Protein AF-R0CAE2-F1 (afdb_monomer_lite)

Organism: NCBI:txid999406

Radius of gyration: 15.69 Å; chains: 1; bounding box: 34×24×44 Å

Foldseek 3Di:
DDDDDDLVRLVVLLVVLVVLLVVLVVVLVVCVVPDDPVCLVPDPVNVVSVVVNVVSVVVNVVSVVVNVVVVD

Sequence (72 aa):
MNIELTERELRYLNRVVNVRLDELIERCARIRRIRSLEDIITSERFSIAESEIKVMKGVHDKIADALSDCNM

pLDDT: mean 89.28, std 8.54, range [46.84, 96.38]

Structure (mmCIF, N/CA/C/O backbone):
data_AF-R0CAE2-F1
#
_entry.id   AF-R0CAE2-F1
#
loop_
_atom_site.group_PDB
_atom_site.id
_atom_site.type_symbol
_atom_site.label_atom_id
_atom_site.label_alt_id
_atom_site.label_comp_id
_atom_site.label_asym_id
_atom_site.label_entity_id
_atom_site.label_seq_id
_atom_site.pdbx_PDB_ins_code
_atom_site.Cartn_x
_atom_site.Cartn_y
_atom_site.Cartn_z
_atom_site.occupancy
_atom_site.B_iso_or_equiv
_atom_site.auth_seq_id
_atom_site.auth_comp_id
_atom_site.auth_asym_id
_atom_site.auth_atom_id
_atom_site.pdbx_PDB_model_num
ATOM 1 N N . MET A 1 1 ? 7.329 16.420 -14.949 1.00 46.84 1 MET A N 1
ATOM 2 C CA . MET A 1 1 ? 8.627 15.729 -14.824 1.00 46.84 1 MET A CA 1
ATOM 3 C C . MET A 1 1 ? 8.314 14.249 -14.758 1.00 46.84 1 MET A C 1
ATOM 5 O O . MET A 1 1 ? 7.714 13.836 -13.775 1.00 46.84 1 MET A O 1
ATOM 9 N N . ASN A 1 2 ? 8.604 13.496 -15.818 1.00 70.88 2 ASN A N 1
ATOM 10 C CA . ASN A 1 2 ? 8.456 12.042 -15.791 1.00 70.88 2 ASN A CA 1
ATOM 11 C C . ASN A 1 2 ? 9.760 11.481 -15.232 1.00 70.88 2 ASN A C 1
ATOM 13 O O . ASN A 1 2 ? 10.830 11.803 -15.740 1.00 70.88 2 ASN A O 1
ATOM 17 N N . ILE A 1 3 ? 9.667 10.740 -14.133 1.00 72.56 3 ILE A N 1
ATOM 18 C CA . ILE A 1 3 ? 10.811 10.026 -13.575 1.00 72.56 3 ILE A CA 1
ATOM 19 C C . ILE A 1 3 ? 10.854 8.688 -14.304 1.00 72.56 3 ILE A C 1
ATOM 21 O O . ILE A 1 3 ? 9.936 7.885 -14.156 1.00 72.56 3 ILE A O 1
ATOM 25 N N . GLU A 1 4 ? 11.891 8.475 -15.104 1.00 80.62 4 GLU A N 1
ATOM 26 C CA . GLU A 1 4 ? 12.191 7.165 -15.674 1.00 80.62 4 GLU A CA 1
ATOM 27 C C . GLU A 1 4 ? 13.057 6.404 -14.673 1.00 80.62 4 GLU A C 1
ATOM 29 O O . GLU A 1 4 ? 14.118 6.878 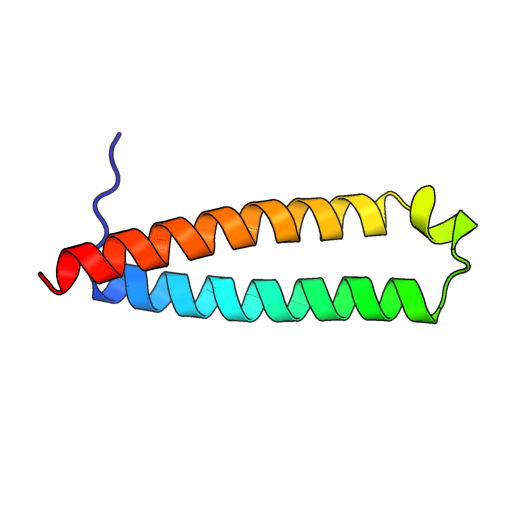-14.269 1.00 80.62 4 GLU A O 1
ATOM 34 N N . LEU A 1 5 ? 12.564 5.252 -14.224 1.00 86.25 5 LEU A N 1
ATOM 35 C CA . LEU A 1 5 ? 13.286 4.363 -13.322 1.00 86.25 5 LEU A CA 1
ATOM 36 C C . LEU A 1 5 ? 13.862 3.205 -14.129 1.00 86.25 5 LEU A C 1
ATOM 38 O O . LEU A 1 5 ? 13.183 2.621 -14.971 1.00 86.25 5 LEU A O 1
ATOM 42 N N . THR A 1 6 ? 15.100 2.834 -13.829 1.00 91.12 6 THR A N 1
ATOM 43 C CA . THR A 1 6 ? 15.699 1.605 -14.351 1.00 91.12 6 THR A CA 1
ATOM 44 C C . THR A 1 6 ? 15.016 0.374 -13.753 1.00 91.12 6 THR A C 1
ATOM 46 O O . THR A 1 6 ? 14.479 0.411 -12.643 1.00 91.12 6 THR A O 1
ATOM 49 N N . GLU A 1 7 ? 15.113 -0.774 -14.426 1.00 92.00 7 GLU A N 1
ATOM 50 C CA . GLU A 1 7 ? 14.589 -2.048 -13.910 1.00 92.00 7 GLU A CA 1
ATOM 51 C C . GLU A 1 7 ? 15.142 -2.380 -12.508 1.00 92.00 7 GLU A C 1
ATOM 53 O O . GLU A 1 7 ? 14.427 -2.854 -11.622 1.00 92.00 7 GLU A O 1
ATOM 58 N N . ARG A 1 8 ? 16.424 -2.074 -12.260 1.00 93.75 8 ARG A N 1
ATOM 59 C CA . ARG A 1 8 ? 17.061 -2.264 -10.949 1.00 93.75 8 ARG A CA 1
ATOM 60 C C . ARG A 1 8 ? 16.404 -1.403 -9.869 1.00 93.75 8 ARG A C 1
ATOM 62 O O . ARG A 1 8 ? 16.193 -1.890 -8.755 1.00 93.75 8 ARG A O 1
ATOM 69 N N . GLU A 1 9 ? 16.103 -0.147 -10.182 1.00 94.12 9 GLU A N 1
ATOM 70 C CA . GLU A 1 9 ? 15.422 0.779 -9.273 1.00 94.12 9 GLU A CA 1
ATOM 71 C C . GLU A 1 9 ? 13.972 0.358 -9.039 1.00 94.12 9 GLU A C 1
ATOM 73 O O . GLU A 1 9 ? 13.537 0.342 -7.890 1.00 94.12 9 GLU A O 1
ATOM 78 N N . LEU A 1 10 ? 13.262 -0.096 -10.075 1.00 93.31 10 LEU A N 1
ATOM 79 C CA . LEU A 1 10 ? 11.914 -0.657 -9.950 1.00 93.31 10 LEU A CA 1
ATOM 80 C C . LEU A 1 10 ? 11.895 -1.900 -9.050 1.00 93.31 10 LEU A C 1
ATOM 82 O O . LEU A 1 10 ? 11.068 -1.994 -8.146 1.00 93.31 10 LEU A O 1
ATOM 86 N N . ARG A 1 11 ? 12.845 -2.831 -9.211 1.00 93.81 11 ARG A N 1
ATOM 87 C CA . ARG A 1 11 ? 12.973 -4.012 -8.332 1.00 93.81 11 ARG A CA 1
ATOM 88 C C . ARG A 1 11 ? 13.324 -3.632 -6.894 1.00 93.81 11 ARG A C 1
ATOM 90 O O . ARG A 1 11 ? 12.873 -4.286 -5.953 1.00 93.81 11 ARG A O 1
ATOM 97 N N . TYR A 1 12 ? 14.151 -2.605 -6.698 1.00 94.88 12 TYR A N 1
ATOM 98 C CA . TYR A 1 12 ? 14.430 -2.074 -5.365 1.00 94.88 12 TYR A CA 1
ATOM 99 C C . TYR A 1 12 ? 13.170 -1.475 -4.735 1.00 94.88 12 TYR A C 1
ATOM 101 O O . TYR A 1 12 ? 12.814 -1.860 -3.621 1.00 94.88 12 TYR A O 1
ATOM 109 N N . LEU A 1 13 ? 12.464 -0.618 -5.472 1.00 93.81 13 LEU A N 1
ATOM 110 C CA . LEU A 1 13 ? 11.230 0.012 -5.024 1.00 93.81 13 LEU A CA 1
ATOM 111 C C . LEU A 1 13 ? 10.164 -1.039 -4.695 1.00 93.81 13 LEU A C 1
ATOM 113 O O . LEU A 1 13 ? 9.549 -0.954 -3.638 1.00 93.81 13 LEU A O 1
ATOM 117 N N . ASN A 1 14 ? 10.026 -2.081 -5.521 1.00 94.19 14 ASN A N 1
ATOM 118 C CA . ASN A 1 14 ? 9.108 -3.191 -5.267 1.00 94.19 14 ASN A CA 1
ATOM 119 C C . ASN A 1 14 ? 9.385 -3.867 -3.914 1.00 94.19 14 ASN A C 1
ATOM 121 O O . ASN A 1 14 ? 8.475 -4.121 -3.129 1.00 94.19 14 ASN A O 1
ATOM 125 N N . ARG A 1 15 ? 10.660 -4.128 -3.592 1.00 95.50 15 ARG A N 1
ATOM 126 C CA . ARG A 1 15 ? 11.034 -4.713 -2.292 1.00 95.50 15 ARG A CA 1
ATOM 127 C C . ARG A 1 15 ? 10.690 -3.792 -1.126 1.00 95.50 15 ARG A C 1
ATOM 129 O O . ARG A 1 15 ? 10.135 -4.263 -0.140 1.00 95.50 15 ARG A O 1
ATOM 136 N N . VAL A 1 16 ? 10.993 -2.500 -1.243 1.00 95.75 16 VAL A N 1
ATOM 137 C CA . VAL A 1 16 ? 10.683 -1.511 -0.197 1.00 95.75 16 VAL A CA 1
ATOM 138 C C . VAL A 1 16 ? 9.174 -1.408 0.026 1.00 95.75 16 VAL A C 1
ATOM 140 O O . VAL A 1 16 ? 8.717 -1.419 1.166 1.00 95.75 16 VAL A O 1
ATOM 143 N N . VAL A 1 17 ? 8.399 -1.359 -1.058 1.00 95.56 17 VAL A N 1
ATOM 144 C CA . VAL A 1 17 ? 6.934 -1.298 -1.017 1.00 95.56 17 VAL A CA 1
ATOM 145 C C . VAL A 1 17 ? 6.345 -2.533 -0.343 1.00 95.56 17 VAL A C 1
ATOM 147 O O . VAL A 1 17 ? 5.475 -2.383 0.512 1.00 95.56 17 VAL A O 1
ATOM 150 N N . ASN A 1 18 ? 6.847 -3.728 -0.661 1.00 94.44 18 ASN A N 1
ATOM 151 C CA . ASN A 1 18 ? 6.383 -4.969 -0.042 1.00 94.44 18 ASN A CA 1
ATOM 152 C C . 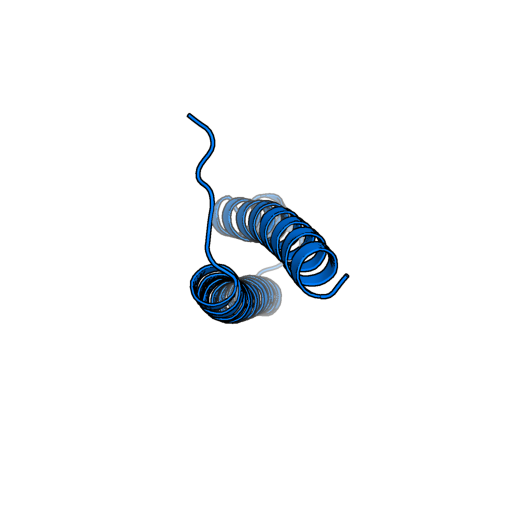ASN A 1 18 ? 6.665 -5.015 1.464 1.00 94.44 18 ASN A C 1
ATOM 154 O O . ASN A 1 18 ? 5.747 -5.260 2.240 1.00 94.44 18 ASN A O 1
ATOM 158 N N . VAL A 1 19 ? 7.885 -4.670 1.895 1.00 96.38 19 VAL A N 1
ATOM 159 C CA . VAL A 1 19 ? 8.211 -4.584 3.333 1.00 96.38 19 VAL A CA 1
ATOM 160 C C . VAL A 1 19 ? 7.287 -3.590 4.037 1.00 96.38 19 VAL A C 1
ATOM 162 O O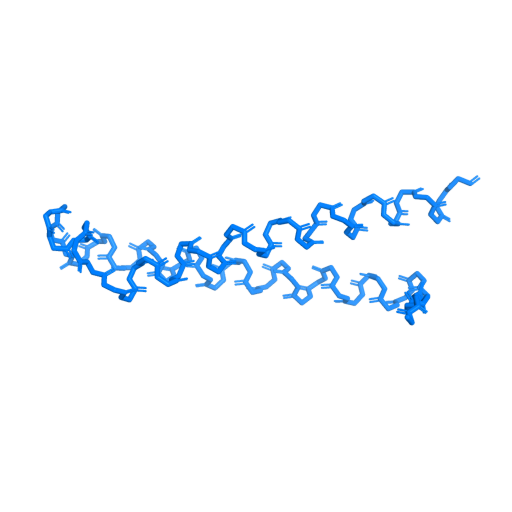 . VAL A 1 19 ? 6.742 -3.881 5.101 1.00 96.38 19 VAL A O 1
ATOM 165 N N . ARG A 1 20 ? 7.053 -2.425 3.423 1.00 95.12 20 ARG A N 1
ATOM 166 C CA . ARG A 1 20 ? 6.182 -1.406 4.010 1.00 95.12 20 ARG A CA 1
ATOM 167 C C . ARG A 1 20 ? 4.722 -1.858 4.096 1.00 95.12 20 ARG A C 1
ATOM 169 O O . ARG A 1 20 ? 4.051 -1.554 5.081 1.00 95.12 20 ARG A O 1
ATOM 176 N N . LEU A 1 21 ? 4.224 -2.569 3.086 1.00 95.50 21 LEU A N 1
ATOM 177 C CA . LEU A 1 21 ? 2.881 -3.151 3.099 1.00 95.50 21 LEU A CA 1
ATOM 178 C C . LEU A 1 21 ? 2.721 -4.147 4.247 1.00 95.50 21 LEU A C 1
ATOM 180 O O . LEU A 1 21 ? 1.740 -4.048 4.986 1.00 95.50 21 LEU A O 1
ATOM 184 N N . ASP A 1 22 ? 3.691 -5.040 4.438 1.00 95.56 22 ASP A N 1
ATOM 185 C CA . ASP A 1 22 ? 3.669 -6.030 5.517 1.00 95.56 22 ASP A CA 1
ATOM 186 C C . ASP A 1 22 ? 3.630 -5.359 6.899 1.00 95.56 22 ASP A C 1
ATOM 188 O O . ASP A 1 22 ? 2.780 -5.691 7.731 1.00 95.56 22 ASP A O 1
ATOM 192 N N . GLU A 1 23 ? 4.471 -4.344 7.125 1.00 95.56 23 GLU A N 1
ATOM 193 C CA . GLU A 1 23 ? 4.483 -3.569 8.373 1.00 95.56 23 GLU A CA 1
ATOM 194 C C . GLU A 1 23 ? 3.128 -2.908 8.672 1.00 95.56 23 GLU A C 1
ATOM 196 O O . GLU A 1 23 ? 2.650 -2.911 9.814 1.00 95.56 23 GLU A O 1
ATOM 201 N N . LEU A 1 24 ? 2.498 -2.312 7.654 1.00 94.31 24 LEU A N 1
ATOM 202 C CA . LEU A 1 24 ? 1.213 -1.633 7.805 1.00 94.31 24 LEU A CA 1
ATOM 203 C C . LEU A 1 24 ? 0.079 -2.624 8.066 1.00 94.31 24 LEU A C 1
ATOM 205 O O . LEU A 1 24 ? -0.766 -2.374 8.930 1.00 94.31 24 LEU A O 1
ATOM 209 N N . ILE A 1 25 ? 0.080 -3.763 7.370 1.00 94.12 25 ILE A N 1
ATOM 210 C CA . ILE A 1 25 ? -0.879 -4.849 7.591 1.00 94.12 25 ILE A CA 1
ATOM 211 C C . ILE A 1 25 ? -0.752 -5.373 9.023 1.00 94.12 25 ILE A C 1
ATOM 213 O O . ILE A 1 25 ? -1.764 -5.493 9.723 1.00 94.12 25 ILE A O 1
ATOM 217 N N . GLU A 1 26 ? 0.470 -5.611 9.505 1.00 94.38 26 GLU A N 1
ATOM 218 C CA . GLU A 1 26 ? 0.700 -6.056 10.879 1.00 94.38 26 GLU A CA 1
ATOM 219 C C . GLU A 1 26 ? 0.236 -4.999 11.894 1.00 94.38 26 GLU A C 1
ATOM 221 O O . GLU A 1 26 ? -0.429 -5.320 12.884 1.00 94.38 26 GLU A O 1
ATOM 226 N N . ARG A 1 27 ? 0.513 -3.714 11.641 1.00 90.94 27 ARG A N 1
ATOM 227 C CA . ARG A 1 27 ? 0.047 -2.609 12.489 1.00 90.94 27 ARG A CA 1
ATOM 228 C C . ARG A 1 27 ? -1.479 -2.564 12.576 1.00 90.94 27 ARG A C 1
ATOM 230 O O . ARG A 1 27 ? -2.010 -2.474 13.685 1.00 90.94 27 ARG A O 1
ATOM 237 N N . CYS A 1 28 ? -2.178 -2.667 11.448 1.00 91.38 28 CYS A N 1
ATOM 238 C CA . CYS A 1 28 ? -3.639 -2.729 11.407 1.00 91.38 28 CYS A CA 1
ATOM 239 C C . CYS A 1 28 ? -4.173 -3.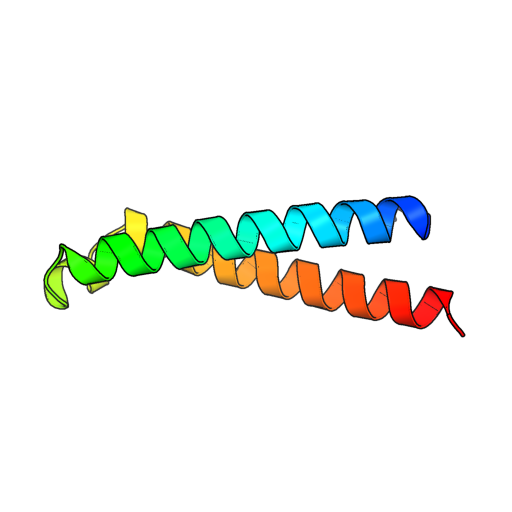954 12.160 1.00 91.38 28 CYS A C 1
ATOM 241 O O . CYS A 1 28 ? -5.099 -3.826 12.964 1.00 91.38 28 CYS A O 1
ATOM 243 N N . ALA A 1 29 ? -3.563 -5.126 11.967 1.00 90.38 29 ALA A N 1
ATOM 244 C CA . ALA A 1 29 ? -3.943 -6.350 12.668 1.00 90.38 29 ALA A CA 1
ATOM 245 C C . ALA A 1 29 ? -3.755 -6.229 14.189 1.00 90.38 29 ALA A C 1
ATOM 247 O O . ALA A 1 29 ? -4.637 -6.628 14.949 1.00 90.38 29 ALA A O 1
ATOM 248 N N . ARG A 1 30 ? -2.649 -5.630 14.652 1.00 90.81 30 ARG A N 1
ATOM 249 C CA . ARG A 1 30 ? -2.409 -5.380 16.083 1.00 90.81 30 ARG A CA 1
ATOM 250 C C . ARG A 1 30 ? -3.458 -4.452 16.682 1.00 90.81 30 ARG A C 1
ATOM 252 O O . ARG A 1 30 ? -3.989 -4.770 17.740 1.00 90.81 30 ARG A O 1
ATOM 259 N N . ILE A 1 31 ? -3.805 -3.358 15.998 1.00 87.12 31 ILE A N 1
ATOM 260 C CA . ILE A 1 31 ? -4.865 -2.445 16.454 1.00 87.12 31 ILE A CA 1
ATOM 261 C C . ILE A 1 31 ? -6.206 -3.186 16.548 1.00 87.12 31 ILE A C 1
ATOM 263 O O . ILE A 1 31 ? -6.895 -3.054 17.556 1.00 87.12 31 ILE A O 1
ATOM 267 N N . ARG A 1 32 ? -6.536 -4.015 15.547 1.00 87.19 32 ARG A N 1
ATOM 268 C CA . ARG A 1 32 ? -7.768 -4.818 15.537 1.00 87.19 32 ARG A CA 1
ATOM 269 C C . ARG A 1 32 ? -7.857 -5.838 16.672 1.00 87.19 32 ARG A C 1
ATOM 271 O O . ARG A 1 32 ? -8.954 -6.134 17.120 1.00 87.19 32 ARG A O 1
ATOM 278 N N . ARG A 1 33 ? -6.727 -6.382 17.136 1.00 87.75 33 ARG A N 1
ATOM 279 C CA . ARG A 1 33 ? -6.697 -7.370 18.231 1.00 87.75 33 ARG A CA 1
ATOM 280 C C . ARG A 1 33 ? -6.925 -6.762 19.614 1.00 87.75 33 ARG A C 1
ATOM 282 O O . ARG A 1 33 ? -7.413 -7.459 20.492 1.00 87.75 33 ARG A O 1
ATOM 289 N N . ILE A 1 34 ? -6.521 -5.509 19.822 1.00 86.75 34 ILE A N 1
ATOM 290 C CA . ILE A 1 34 ? -6.508 -4.878 21.155 1.00 86.75 34 ILE A CA 1
ATOM 291 C C . ILE A 1 34 ? -7.661 -3.895 21.379 1.00 86.75 34 ILE A C 1
ATOM 293 O O . ILE A 1 34 ? -7.819 -3.399 22.490 1.00 86.75 34 ILE A O 1
ATOM 297 N N . ARG A 1 35 ? -8.426 -3.563 20.335 1.00 81.19 35 ARG A N 1
ATOM 298 C CA . ARG A 1 35 ? -9.516 -2.582 20.387 1.00 81.19 35 ARG A CA 1
ATOM 299 C C . ARG A 1 35 ? -10.848 -3.221 20.028 1.00 81.19 35 ARG A C 1
ATOM 301 O O . ARG A 1 35 ? -10.890 -4.165 19.242 1.00 81.19 35 ARG A O 1
ATOM 308 N N . SER A 1 36 ? -11.929 -2.676 20.578 1.00 85.94 36 SER A N 1
ATOM 309 C CA . SER A 1 36 ? -13.279 -3.020 20.136 1.00 85.94 36 SER A CA 1
ATOM 310 C C . SER A 1 36 ? -13.513 -2.539 18.696 1.00 85.94 36 SER A C 1
ATOM 312 O O . SER A 1 36 ? -12.820 -1.645 18.204 1.00 85.94 36 SER A O 1
ATOM 314 N N . LEU A 1 37 ? -14.496 -3.121 18.004 1.00 81.69 37 LEU A N 1
ATOM 315 C CA . LEU A 1 37 ? -14.857 -2.702 16.643 1.00 81.69 37 LEU A CA 1
ATOM 316 C C . LEU A 1 37 ? -15.267 -1.221 16.581 1.00 81.69 37 LEU A C 1
ATOM 318 O O . LEU A 1 37 ? -14.871 -0.520 15.652 1.00 81.69 37 LEU A O 1
ATOM 322 N N . GLU A 1 38 ? -15.989 -0.732 17.587 1.00 84.06 38 GLU A N 1
ATOM 323 C CA . GLU A 1 38 ? -16.428 0.667 17.695 1.00 84.06 38 GLU A CA 1
ATOM 324 C C . GLU A 1 38 ? -15.238 1.628 17.864 1.00 84.06 38 GLU A C 1
ATOM 326 O O . GLU A 1 38 ? -15.156 2.661 17.189 1.00 84.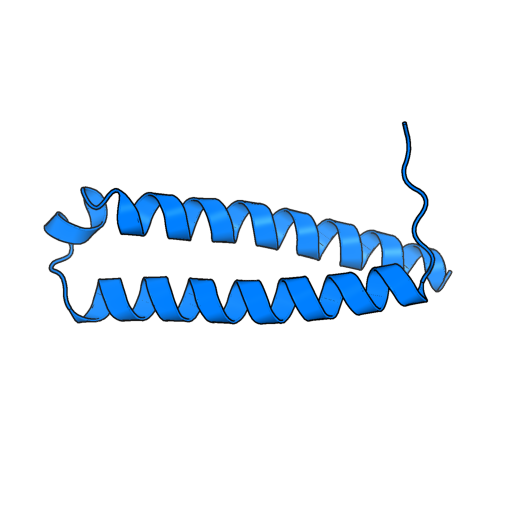06 38 GLU A O 1
ATOM 331 N N . ASP A 1 39 ? -14.250 1.239 18.677 1.00 83.81 39 ASP A N 1
ATOM 332 C CA . ASP A 1 39 ? -13.015 2.007 18.865 1.00 83.81 39 ASP A CA 1
ATOM 333 C C . ASP A 1 39 ? -12.139 2.034 17.609 1.00 83.81 39 ASP A C 1
ATOM 335 O O . ASP A 1 39 ? -11.351 2.960 17.424 1.00 83.81 39 ASP A O 1
ATOM 339 N N . ILE A 1 40 ? -12.211 0.999 16.765 1.00 86.00 40 ILE A N 1
ATOM 340 C CA . ILE A 1 40 ? -11.442 0.909 15.515 1.00 86.00 40 ILE A CA 1
ATOM 341 C C . ILE A 1 40 ? -12.032 1.840 14.460 1.00 86.00 40 ILE A C 1
ATOM 343 O O . ILE A 1 40 ? -11.273 2.564 13.818 1.00 86.00 40 ILE A O 1
ATOM 347 N N . ILE A 1 41 ? -13.360 1.854 14.310 1.00 82.56 41 ILE A N 1
ATOM 348 C CA . ILE A 1 41 ? -14.066 2.686 13.320 1.00 82.56 41 ILE A CA 1
ATOM 349 C C . ILE A 1 41 ? -13.771 4.174 13.539 1.00 82.56 41 ILE A C 1
ATOM 351 O O . ILE A 1 41 ? -13.603 4.928 12.585 1.00 82.56 41 ILE A O 1
ATOM 355 N N . THR A 1 42 ? -13.665 4.591 14.799 1.00 88.25 42 THR A N 1
ATOM 356 C CA . THR A 1 42 ? -13.363 5.979 15.180 1.00 88.25 42 THR A CA 1
ATOM 357 C C . THR A 1 42 ? -11.863 6.250 15.338 1.00 88.25 42 THR A C 1
ATOM 359 O O . THR A 1 42 ? -11.453 7.383 15.596 1.00 88.25 42 THR A O 1
ATOM 362 N N . SER A 1 43 ? -11.008 5.234 15.173 1.00 87.94 43 SER A N 1
ATOM 363 C CA . SER A 1 43 ? -9.568 5.378 15.365 1.00 87.94 43 SER A CA 1
ATOM 364 C C . SER A 1 43 ? -8.906 6.058 14.172 1.00 87.94 43 SER A C 1
ATOM 366 O O . SER A 1 43 ? -8.650 5.441 13.138 1.00 87.94 43 SER A O 1
ATOM 368 N N . GLU A 1 44 ? -8.480 7.304 14.372 1.00 89.69 44 GLU A N 1
ATOM 369 C CA . GLU A 1 44 ? -7.639 8.035 13.418 1.00 89.69 44 GLU A CA 1
ATOM 370 C C . GLU A 1 44 ? -6.372 7.243 13.050 1.00 89.69 44 GLU A C 1
ATOM 372 O O . GLU A 1 44 ? -6.027 7.103 11.880 1.00 89.69 44 GLU A O 1
ATOM 377 N N . ARG A 1 45 ? -5.709 6.628 14.041 1.00 86.81 45 ARG A N 1
ATOM 378 C CA . ARG A 1 45 ? -4.503 5.812 13.811 1.00 86.81 45 ARG A CA 1
ATOM 379 C C . ARG A 1 45 ? -4.765 4.612 12.905 1.00 86.81 45 ARG A C 1
ATOM 381 O O . ARG A 1 45 ? -3.875 4.241 12.142 1.00 86.81 45 ARG A O 1
ATOM 388 N N . PHE A 1 46 ? -5.935 3.989 13.029 1.00 89.50 46 PHE A N 1
ATOM 389 C CA . PHE A 1 46 ? -6.332 2.883 12.164 1.00 89.50 46 PHE A CA 1
ATOM 390 C C . PHE A 1 46 ? -6.640 3.386 10.750 1.00 89.50 46 PHE A C 1
ATOM 392 O O . PHE A 1 46 ? -6.094 2.854 9.789 1.00 89.50 46 PHE A O 1
ATOM 399 N N . SER A 1 47 ? -7.426 4.460 10.638 1.00 91.69 47 SER A N 1
ATOM 400 C CA . SER A 1 47 ? -7.801 5.082 9.362 1.00 91.69 47 SER A CA 1
ATOM 401 C C . SER A 1 47 ? -6.587 5.539 8.541 1.00 91.69 47 SER A C 1
ATOM 403 O O . SER A 1 47 ? -6.512 5.291 7.335 1.00 91.69 47 SER A O 1
ATOM 405 N N . ILE A 1 48 ? -5.581 6.130 9.195 1.00 92.50 48 ILE A N 1
ATOM 406 C CA . ILE A 1 48 ? -4.319 6.518 8.551 1.00 92.50 48 ILE A CA 1
ATOM 407 C C . ILE A 1 48 ? -3.585 5.287 8.015 1.00 92.50 48 ILE A C 1
ATOM 409 O O . ILE A 1 48 ? -3.170 5.279 6.859 1.00 92.50 48 ILE A O 1
ATOM 413 N N . ALA A 1 49 ? -3.440 4.240 8.831 1.00 91.06 49 ALA A N 1
ATOM 414 C CA . ALA A 1 49 ? -2.737 3.028 8.420 1.00 91.06 49 ALA A CA 1
ATOM 415 C C . ALA A 1 49 ? -3.459 2.310 7.263 1.00 91.06 49 ALA A C 1
ATOM 417 O O . ALA A 1 49 ? -2.814 1.846 6.328 1.00 91.06 49 ALA A O 1
ATOM 418 N N . GLU A 1 50 ? -4.792 2.267 7.280 1.00 93.19 50 GLU A N 1
ATOM 419 C CA . GLU A 1 50 ? -5.597 1.705 6.192 1.00 93.19 50 GLU A CA 1
ATOM 420 C C . GLU A 1 50 ? -5.482 2.529 4.900 1.00 93.19 50 GLU A C 1
ATOM 422 O O . GLU A 1 50 ? -5.309 1.971 3.812 1.00 93.19 50 GLU A O 1
ATOM 427 N N . SER A 1 51 ? -5.500 3.858 5.017 1.00 94.25 51 SER A N 1
ATOM 428 C CA . SER A 1 51 ? -5.282 4.767 3.889 1.00 94.25 51 SER A CA 1
ATOM 429 C C . SER A 1 51 ? -3.885 4.598 3.288 1.00 94.25 51 SER A C 1
ATOM 431 O O . SER A 1 51 ? -3.743 4.547 2.066 1.00 94.25 51 SER A O 1
ATOM 433 N N . GLU A 1 52 ? -2.859 4.440 4.127 1.00 94.56 52 GLU A N 1
ATOM 434 C CA . GLU A 1 52 ? -1.488 4.188 3.682 1.00 94.56 52 GLU A CA 1
ATOM 435 C C . GLU A 1 52 ? -1.389 2.851 2.933 1.00 94.56 52 GLU A C 1
ATOM 437 O O . GLU A 1 52 ? -0.828 2.812 1.842 1.00 94.56 52 GLU A O 1
ATOM 442 N N . ILE A 1 53 ? -2.028 1.779 3.424 1.00 95.56 53 ILE A N 1
ATOM 443 C CA . ILE A 1 53 ? -2.098 0.490 2.707 1.00 95.56 53 ILE A CA 1
ATOM 444 C C . ILE A 1 53 ? -2.711 0.670 1.317 1.00 95.56 53 ILE A C 1
ATOM 446 O O . ILE A 1 53 ? -2.197 0.118 0.344 1.00 95.56 53 ILE A O 1
ATOM 450 N N . LYS A 1 54 ? -3.802 1.437 1.202 1.00 95.31 54 LYS A N 1
ATOM 451 C CA . LYS A 1 54 ? -4.460 1.683 -0.088 1.00 95.31 54 LYS A CA 1
ATOM 452 C C . LYS A 1 54 ? -3.521 2.374 -1.078 1.00 95.31 54 LYS A C 1
ATOM 454 O O . LYS A 1 54 ? -3.466 1.976 -2.240 1.00 95.31 54 LYS A O 1
ATOM 459 N N . VAL A 1 55 ? -2.767 3.373 -0.619 1.00 95.50 55 VAL A N 1
ATOM 460 C CA . VAL A 1 55 ? -1.762 4.061 -1.444 1.00 95.50 55 VAL A CA 1
ATOM 461 C C . VAL A 1 55 ? -0.641 3.103 -1.837 1.00 95.50 55 VAL A C 1
ATOM 463 O O . VAL A 1 55 ? -0.313 3.005 -3.017 1.00 95.50 55 VAL A O 1
ATOM 466 N N . MET A 1 56 ? -0.094 2.356 -0.877 1.00 95.00 56 MET A N 1
ATOM 467 C CA . MET A 1 56 ? 1.020 1.439 -1.116 1.00 95.00 56 MET A CA 1
ATOM 468 C C . MET A 1 56 ? 0.653 0.308 -2.084 1.00 95.00 56 MET A C 1
ATOM 470 O O . MET A 1 56 ? 1.477 -0.048 -2.919 1.00 95.00 56 MET A O 1
ATOM 474 N N . LYS A 1 57 ? -0.586 -0.202 -2.047 1.00 95.06 57 LYS A N 1
ATOM 475 C CA . LYS A 1 57 ? -1.095 -1.147 -3.057 1.00 95.06 57 LYS A CA 1
ATOM 476 C C . LYS A 1 57 ? -1.123 -0.526 -4.451 1.00 95.06 57 LYS A C 1
ATOM 478 O O . LYS A 1 57 ? -0.590 -1.110 -5.381 1.00 95.06 57 LYS A O 1
ATOM 483 N N . GLY A 1 58 ? -1.637 0.698 -4.579 1.00 95.31 58 GLY A N 1
ATOM 484 C CA . GLY A 1 58 ? -1.632 1.401 -5.864 1.00 95.31 58 GLY A CA 1
ATOM 485 C C . GLY A 1 58 ? -0.223 1.689 -6.400 1.00 95.31 58 GLY A C 1
ATOM 486 O O . GLY A 1 58 ? -0.025 1.742 -7.610 1.00 95.31 58 GLY A O 1
ATOM 487 N N . VAL A 1 59 ? 0.767 1.873 -5.522 1.00 93.38 59 VAL A N 1
ATOM 488 C CA . VAL A 1 59 ? 2.181 1.978 -5.917 1.00 93.38 59 VAL A CA 1
ATOM 489 C C . VAL A 1 59 ? 2.729 0.617 -6.345 1.00 93.38 59 VAL A C 1
ATOM 491 O O . VAL A 1 59 ? 3.387 0.538 -7.377 1.00 93.38 59 VAL A O 1
ATOM 494 N N . HIS A 1 60 ? 2.442 -0.443 -5.586 1.00 93.81 60 HIS A N 1
ATOM 495 C CA . HIS A 1 60 ? 2.843 -1.809 -5.916 1.00 93.81 60 HIS A CA 1
ATOM 496 C C . HIS A 1 60 ? 2.337 -2.226 -7.304 1.00 93.81 60 HIS A C 1
ATOM 498 O O . HIS A 1 60 ? 3.127 -2.699 -8.117 1.00 93.81 60 HIS A O 1
ATOM 504 N N . ASP A 1 61 ? 1.060 -1.977 -7.600 1.00 94.62 61 ASP A N 1
ATOM 505 C CA . ASP A 1 61 ? 0.442 -2.323 -8.885 1.00 94.62 61 ASP A CA 1
ATOM 506 C C . ASP A 1 61 ? 1.148 -1.608 -10.050 1.00 94.62 61 ASP A C 1
ATOM 508 O O . ASP A 1 61 ? 1.569 -2.246 -11.008 1.00 94.62 61 ASP A O 1
ATOM 512 N N . LYS A 1 62 ? 1.424 -0.304 -9.912 1.00 93.56 62 LYS A N 1
ATOM 513 C CA . LYS A 1 62 ? 2.164 0.464 -10.931 1.00 93.56 62 LYS A CA 1
ATOM 514 C C . LYS A 1 62 ? 3.594 -0.029 -11.147 1.00 93.56 62 LYS A C 1
ATOM 516 O O . LYS A 1 62 ? 4.114 0.063 -12.255 1.00 93.56 62 LYS A O 1
ATOM 521 N N . ILE A 1 63 ? 4.260 -0.502 -10.092 1.00 92.69 63 ILE A N 1
ATOM 522 C CA . ILE A 1 63 ? 5.602 -1.084 -10.212 1.00 92.69 63 ILE A CA 1
ATOM 523 C C . ILE A 1 63 ? 5.531 -2.429 -10.930 1.00 92.69 63 ILE A C 1
ATOM 525 O O . ILE A 1 63 ? 6.407 -2.721 -11.739 1.00 92.69 63 ILE A O 1
ATOM 529 N N . ALA A 1 64 ? 4.512 -3.240 -10.639 1.00 90.94 64 ALA A N 1
ATOM 530 C CA . ALA A 1 64 ? 4.294 -4.510 -11.317 1.00 90.94 64 ALA A CA 1
ATOM 531 C C . ALA A 1 64 ? 4.051 -4.301 -12.819 1.00 90.94 64 ALA A C 1
ATOM 533 O O . ALA A 1 64 ? 4.696 -4.975 -13.620 1.00 90.94 64 ALA A O 1
ATOM 534 N N . ASP A 1 65 ? 3.222 -3.319 -13.183 1.00 92.81 65 ASP A N 1
ATOM 535 C CA . ASP A 1 65 ? 2.988 -2.929 -14.577 1.00 92.81 65 ASP A CA 1
ATOM 536 C C . ASP A 1 65 ? 4.303 -2.509 -15.256 1.00 92.81 65 ASP A C 1
ATOM 538 O O . ASP A 1 65 ? 4.700 -3.090 -16.264 1.00 92.81 65 ASP A O 1
ATOM 542 N N . ALA A 1 66 ? 5.059 -1.589 -14.644 1.00 90.81 66 ALA A N 1
ATOM 543 C CA . ALA A 1 66 ? 6.327 -1.111 -15.201 1.00 90.81 66 ALA A CA 1
ATOM 544 C C . ALA A 1 66 ? 7.391 -2.219 -15.338 1.00 90.81 66 ALA A C 1
ATOM 546 O O . ALA A 1 66 ? 8.149 -2.246 -16.303 1.00 90.81 66 ALA A O 1
ATOM 547 N N 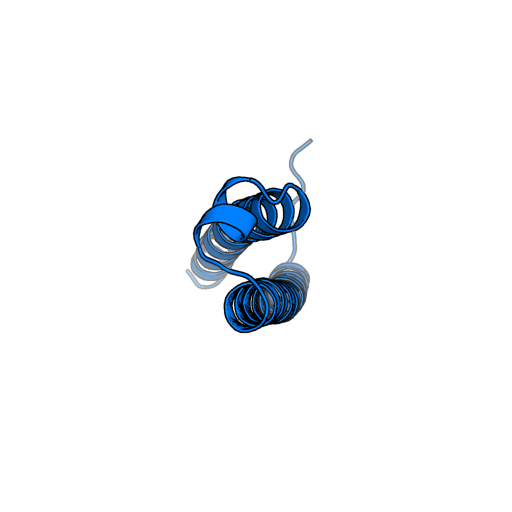. LEU A 1 67 ? 7.463 -3.152 -14.382 1.00 90.12 67 LEU A N 1
ATOM 548 C CA . LEU A 1 67 ? 8.361 -4.308 -14.468 1.00 90.12 67 LEU A CA 1
ATOM 549 C C . LEU A 1 67 ? 7.920 -5.303 -15.544 1.00 90.12 67 LEU A C 1
ATOM 551 O O . LEU A 1 67 ? 8.775 -5.966 -16.130 1.00 90.12 67 LEU A O 1
ATOM 555 N N . SER A 1 68 ? 6.616 -5.436 -15.791 1.00 90.44 68 SER A N 1
ATOM 556 C CA . SER A 1 68 ? 6.099 -6.243 -16.896 1.00 90.44 68 SER A CA 1
ATOM 557 C C . SER A 1 68 ? 6.516 -5.642 -18.238 1.00 90.44 68 SER A C 1
ATOM 559 O O . SER A 1 68 ? 7.008 -6.373 -19.094 1.00 90.44 68 SER A O 1
ATOM 561 N N . ASP A 1 69 ? 6.409 -4.319 -18.384 1.00 86.56 69 ASP A N 1
ATOM 562 C CA . ASP A 1 69 ? 6.811 -3.596 -19.595 1.00 86.56 69 ASP A CA 1
ATOM 563 C C . ASP A 1 69 ? 8.321 -3.697 -19.872 1.00 86.56 69 ASP A C 1
ATOM 565 O O . ASP A 1 69 ? 8.726 -3.761 -21.026 1.00 86.56 69 ASP A O 1
ATOM 569 N N . CYS A 1 70 ? 9.171 -3.770 -18.838 1.00 81.25 70 CYS A N 1
ATOM 570 C CA . CYS A 1 70 ? 10.614 -3.990 -19.014 1.00 81.25 70 CYS A CA 1
ATOM 571 C C . CYS A 1 70 ? 10.986 -5.395 -19.526 1.00 81.25 70 CYS A C 1
ATOM 573 O O . CYS A 1 70 ? 12.111 -5.583 -19.983 1.00 81.25 70 CYS A O 1
ATOM 575 N N . ASN A 1 71 ? 10.100 -6.386 -19.378 1.00 71.62 71 ASN A N 1
ATOM 576 C CA . ASN A 1 71 ? 10.358 -7.774 -19.779 1.00 71.62 71 ASN A CA 1
ATOM 577 C C . ASN A 1 71 ? 9.756 -8.134 -21.155 1.00 71.62 71 ASN A C 1
ATOM 579 O O . ASN A 1 71 ? 9.913 -9.283 -21.577 1.00 71.62 71 ASN A O 1
ATOM 583 N N . MET A 1 72 ? 9.060 -7.202 -21.821 1.00 56.62 72 MET A N 1
ATOM 584 C CA . MET A 1 72 ? 8.600 -7.334 -23.214 1.00 56.62 72 MET A CA 1
ATOM 585 C C . MET A 1 72 ? 9.640 -6.801 -24.199 1.00 56.62 72 MET A C 1
ATOM 587 O O . MET A 1 72 ? 9.741 -7.399 -25.294 1.00 56.62 72 MET A O 1
#

Secondary structure (DSSP, 8-state):
---PPPHHHHHHHHHHHHHHHHHHHHHHHHHHHHS-HHHHHT-HHHHHHHHHHHHHHHHHHHHHHHHHHTT-